Protein AF-A0A1G1M3R9-F1 (afdb_monomer)

pLDDT: mean 79.55, std 16.75, range [38.22, 95.38]

Mean predicted aligned error: 10.29 Å

Sequence (141 aa):
RGFTMVELLITIIILAVLAAIAIPGFSRTRLKNDASQAVTYLRAIRLAEKMHFAKNGVYLACANNAFIQADLETEIAGSPYTFVVTLVANVPVPATATAPAGTKPGFTITATRGAANNTITLDQDGVFATKGNQVIYQPAA

Structure (mmCIF, N/CA/C/O backbone):
data_AF-A0A1G1M3R9-F1
#
_entry.id   AF-A0A1G1M3R9-F1
#
loop_
_atom_site.group_PDB
_atom_site.id
_atom_site.type_symbol
_atom_site.label_atom_id
_atom_site.label_alt_id
_atom_site.label_comp_id
_atom_site.label_asym_id
_atom_site.label_entity_id
_atom_site.label_seq_id
_atom_site.pdbx_PDB_ins_code
_atom_site.Cartn_x
_atom_site.Cartn_y
_atom_site.Cartn_z
_atom_site.occupancy
_atom_site.B_iso_or_equiv
_atom_site.auth_seq_id
_atom_site.auth_comp_id
_atom_site.auth_asym_id
_atom_site.auth_atom_id
_atom_site.pdbx_PDB_model_num
ATOM 1 N N . ARG A 1 1 ? -34.838 30.139 32.751 1.00 57.12 1 ARG A N 1
ATOM 2 C CA . ARG A 1 1 ? -35.213 28.862 32.099 1.00 57.12 1 ARG A CA 1
ATOM 3 C C . ARG A 1 1 ? -33.915 28.132 31.823 1.00 57.12 1 ARG A C 1
ATOM 5 O O . ARG A 1 1 ? -33.158 28.596 30.986 1.00 57.12 1 ARG A O 1
ATOM 12 N N . GLY A 1 2 ? -33.602 27.136 32.643 1.00 69.88 2 GLY A N 1
ATOM 13 C CA . GLY A 1 2 ? -32.322 26.436 32.633 1.00 69.88 2 GLY A CA 1
ATOM 14 C C . GLY A 1 2 ? -32.569 2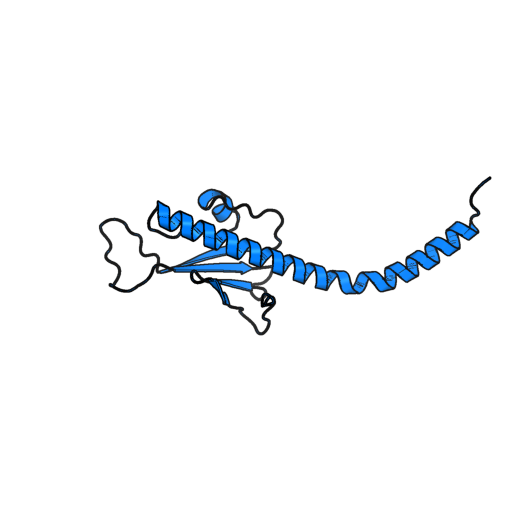4.938 32.572 1.00 69.88 2 GLY A C 1
ATOM 15 O O . GLY A 1 2 ? -33.566 24.466 33.115 1.00 69.88 2 GLY A O 1
ATOM 16 N N . PHE A 1 3 ? -31.681 24.245 31.871 1.00 75.19 3 PHE A N 1
ATOM 17 C CA . PHE A 1 3 ? -31.647 22.792 31.760 1.00 75.19 3 PHE A CA 1
ATOM 18 C C . PHE A 1 3 ? -31.538 22.171 33.156 1.00 75.19 3 PHE A C 1
ATOM 20 O O . PHE A 1 3 ? -30.791 22.678 33.999 1.00 75.19 3 PHE A O 1
ATOM 27 N N . THR A 1 4 ? -32.284 21.104 33.425 1.00 88.19 4 THR A N 1
ATOM 28 C CA . THR A 1 4 ? -32.194 20.434 34.724 1.00 88.19 4 THR A CA 1
ATOM 29 C C . THR A 1 4 ? -30.926 19.576 34.786 1.00 88.19 4 THR A C 1
ATOM 31 O O . THR A 1 4 ? -30.524 18.955 33.803 1.00 88.19 4 THR A O 1
ATOM 34 N N . MET A 1 5 ? -30.290 19.499 35.961 1.00 85.44 5 MET A N 1
ATOM 35 C CA . MET A 1 5 ? -29.145 18.598 36.198 1.00 85.44 5 MET A CA 1
ATOM 36 C C . MET A 1 5 ? -29.498 17.130 35.887 1.00 85.44 5 MET A C 1
ATOM 38 O O . MET A 1 5 ? -28.637 16.346 35.499 1.00 85.44 5 MET A O 1
ATOM 42 N N . VAL A 1 6 ? -30.778 16.767 36.025 1.00 90.38 6 VAL A N 1
ATOM 43 C CA . VAL A 1 6 ? -31.292 15.414 35.778 1.00 90.38 6 VAL A CA 1
ATOM 44 C C . VAL A 1 6 ? -31.400 15.105 34.284 1.00 90.38 6 VAL A C 1
ATOM 46 O O . VAL A 1 6 ? -31.049 13.999 33.876 1.00 90.38 6 VAL A O 1
ATOM 49 N N . GLU A 1 7 ? -31.807 16.067 33.449 1.00 89.00 7 GLU A N 1
ATOM 50 C CA . GLU A 1 7 ? -31.778 15.891 31.988 1.00 89.00 7 GLU A CA 1
ATOM 51 C C . GLU A 1 7 ? -30.359 15.629 31.485 1.00 89.00 7 GLU A C 1
ATOM 53 O O . GLU A 1 7 ? -30.146 14.751 30.643 1.00 89.00 7 GLU A O 1
ATOM 58 N N . LEU A 1 8 ? -29.371 16.347 32.027 1.00 88.06 8 LEU A 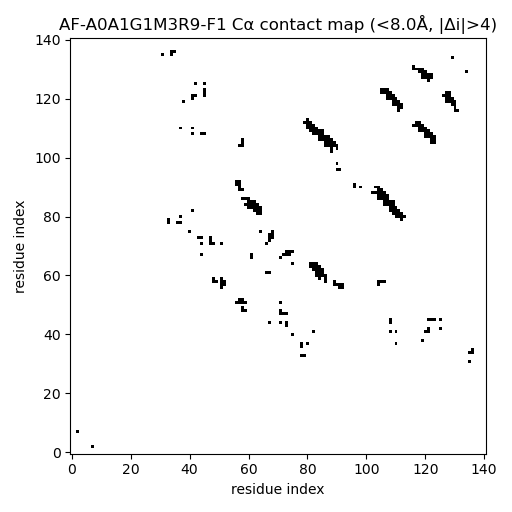N 1
ATOM 59 C CA . LEU A 1 8 ? -27.976 16.126 31.658 1.00 88.06 8 LEU A CA 1
ATOM 60 C C . LEU A 1 8 ? -27.459 14.760 32.140 1.00 88.06 8 LEU A C 1
ATOM 62 O O . LEU A 1 8 ? -26.652 14.137 31.461 1.00 88.06 8 LEU A O 1
ATOM 66 N N . LEU A 1 9 ? -27.950 14.262 33.276 1.00 90.38 9 LEU A N 1
ATOM 67 C CA . LEU A 1 9 ? -27.534 12.982 33.851 1.00 90.38 9 LEU A CA 1
ATOM 68 C C . LEU A 1 9 ? -28.066 11.778 33.059 1.00 90.38 9 LEU A C 1
ATOM 70 O O . LEU A 1 9 ? -27.334 10.823 32.810 1.00 90.38 9 LEU A O 1
ATOM 74 N N . ILE A 1 10 ? -29.319 11.822 32.608 1.00 92.62 10 ILE A N 1
ATOM 75 C CA . ILE A 1 10 ? -29.892 10.736 31.796 1.00 92.62 10 ILE A CA 1
ATOM 76 C C . ILE A 1 10 ? -29.261 10.719 30.399 1.00 92.62 10 ILE A C 1
ATOM 78 O O . ILE A 1 10 ? -28.958 9.651 29.866 1.00 92.62 10 ILE A O 1
ATOM 82 N N . THR A 1 11 ? -29.002 11.890 29.814 1.00 93.62 11 THR A N 1
ATOM 83 C CA . THR A 1 11 ? -28.380 11.983 28.484 1.00 93.62 11 THR A CA 1
ATOM 84 C C . THR A 1 11 ? -26.972 11.395 28.455 1.00 93.62 11 THR A C 1
ATOM 86 O O . THR A 1 11 ? -26.680 10.598 27.564 1.00 93.62 11 THR A O 1
ATOM 89 N N . ILE A 1 12 ? -26.115 11.688 29.439 1.00 93.56 12 ILE A N 1
ATOM 90 C CA . ILE A 1 12 ? -24.771 11.084 29.504 1.00 93.56 12 ILE A CA 1
ATOM 91 C C . ILE A 1 12 ? -24.812 9.569 29.740 1.00 93.56 12 ILE A C 1
ATOM 93 O O . ILE A 1 12 ? -23.978 8.855 29.187 1.00 93.56 12 ILE A O 1
ATOM 97 N N . ILE A 1 13 ? -25.800 9.058 30.487 1.00 95.19 13 ILE A N 1
ATOM 98 C CA . ILE A 1 13 ? -25.984 7.611 30.681 1.00 95.19 13 ILE A CA 1
ATOM 99 C C . ILE A 1 13 ? -26.320 6.933 29.351 1.00 95.19 13 ILE A C 1
ATOM 101 O O . ILE A 1 13 ? -25.692 5.940 28.987 1.00 95.19 13 ILE A O 1
ATOM 105 N N . ILE A 1 14 ? -27.274 7.480 28.596 1.00 94.44 14 ILE A N 1
ATOM 106 C CA . ILE A 1 14 ? -27.656 6.920 27.295 1.00 94.44 14 ILE A CA 1
ATOM 107 C C . ILE A 1 14 ? -26.483 7.018 26.306 1.00 94.44 14 ILE A C 1
ATOM 109 O O . ILE A 1 14 ? -26.189 6.044 25.613 1.00 94.44 14 ILE A O 1
ATOM 113 N N . LEU A 1 15 ? -25.752 8.140 26.281 1.00 93.69 15 LEU A N 1
ATOM 114 C CA . LEU A 1 15 ? -24.552 8.296 25.450 1.00 93.69 15 LEU A CA 1
ATOM 115 C C . LEU A 1 15 ? -23.461 7.272 25.802 1.00 93.69 15 LEU A C 1
ATOM 117 O O . LEU A 1 15 ? -22.829 6.734 24.893 1.00 93.69 15 LEU A O 1
ATOM 121 N N . ALA A 1 16 ? -23.269 6.950 27.085 1.00 93.62 16 ALA A N 1
ATOM 122 C CA . ALA A 1 16 ? -22.314 5.930 27.514 1.00 93.62 16 ALA A CA 1
ATOM 123 C C . ALA A 1 16 ? -22.694 4.526 27.008 1.00 93.62 16 ALA A C 1
ATOM 125 O O . ALA A 1 16 ? -21.831 3.793 26.521 1.00 93.62 16 ALA A O 1
ATOM 126 N N . VAL A 1 17 ? -23.984 4.169 27.053 1.00 93.75 17 VAL A N 1
ATOM 127 C CA . VAL A 1 17 ? -24.482 2.884 26.528 1.00 93.75 17 VAL A CA 1
ATOM 128 C C . VAL A 1 17 ? -24.314 2.805 25.008 1.00 93.75 17 VAL A C 1
ATOM 130 O O . VAL A 1 17 ? -23.831 1.796 24.493 1.00 93.75 17 VAL A O 1
ATOM 133 N N . LEU A 1 18 ? -24.645 3.878 24.280 1.00 92.75 18 LEU A N 1
ATOM 134 C CA . LEU A 1 18 ? -24.468 3.931 22.824 1.00 92.75 18 LEU A CA 1
ATOM 135 C C . LEU A 1 18 ? -22.988 3.837 22.422 1.00 92.75 18 LEU A C 1
ATOM 137 O O . LEU A 1 18 ? -22.646 3.102 21.493 1.00 92.75 18 LEU A O 1
ATOM 141 N N . ALA A 1 19 ? -22.099 4.529 23.141 1.00 88.44 19 ALA A N 1
ATOM 142 C CA . ALA A 1 19 ? -20.661 4.487 22.883 1.00 88.44 19 ALA A CA 1
ATOM 143 C C . ALA A 1 19 ? -20.075 3.080 23.094 1.00 88.44 19 ALA A C 1
ATOM 145 O O . ALA A 1 19 ? -19.269 2.625 22.281 1.00 88.44 19 ALA A O 1
ATOM 146 N N . ALA A 1 20 ? -20.517 2.361 24.133 1.00 87.56 20 ALA A N 1
ATOM 147 C CA . ALA A 1 20 ? -20.045 1.008 24.430 1.00 87.56 20 ALA A CA 1
ATOM 148 C C . ALA A 1 20 ? -20.342 0.002 23.299 1.00 87.56 20 ALA A C 1
ATOM 150 O O . ALA A 1 20 ? -19.511 -0.857 23.007 1.00 87.56 20 ALA A O 1
ATOM 151 N N . ILE A 1 21 ? -21.493 0.128 22.628 1.00 87.38 21 ILE A N 1
ATOM 152 C CA . ILE A 1 21 ? -21.895 -0.763 21.523 1.00 87.38 21 ILE A CA 1
ATOM 153 C C . ILE A 1 21 ? -21.191 -0.387 20.208 1.00 87.38 21 ILE A C 1
ATOM 155 O O . ILE A 1 21 ? -20.885 -1.260 19.396 1.00 87.38 21 ILE A O 1
ATOM 159 N N . ALA A 1 22 ? -20.913 0.900 19.983 1.00 79.44 22 ALA A N 1
ATOM 160 C CA . ALA A 1 22 ? -20.415 1.402 18.701 1.00 79.44 22 ALA A CA 1
ATOM 161 C C . ALA A 1 22 ? -18.899 1.206 18.476 1.00 79.44 22 ALA A C 1
ATOM 163 O O . ALA A 1 22 ? -18.459 0.997 17.344 1.00 79.44 22 ALA A O 1
ATOM 164 N N . ILE A 1 23 ? -18.079 1.260 19.529 1.00 79.31 23 ILE A N 1
ATOM 165 C CA . ILE A 1 23 ? -16.607 1.241 19.418 1.00 79.31 23 ILE A CA 1
ATOM 166 C C . ILE A 1 23 ? -15.985 -0.087 18.914 1.00 79.31 23 ILE A C 1
ATOM 168 O O . ILE A 1 23 ? -15.038 -0.010 18.120 1.00 79.31 23 ILE A O 1
ATOM 172 N N . PRO A 1 24 ? -16.435 -1.304 19.300 1.00 77.19 24 PRO A N 1
ATOM 173 C CA . PRO A 1 24 ? -15.655 -2.527 19.059 1.00 77.19 24 PRO A CA 1
ATOM 174 C C . PRO A 1 24 ? -15.419 -2.863 17.573 1.00 77.19 24 PRO A C 1
ATOM 176 O O . PRO A 1 24 ? -14.426 -3.514 17.243 1.00 77.19 24 PRO A O 1
ATOM 179 N N . GLY A 1 25 ? -16.275 -2.401 16.653 1.00 74.75 25 GLY A N 1
ATOM 180 C CA . GLY A 1 25 ? -16.149 -2.661 15.209 1.00 74.75 25 GLY A CA 1
ATOM 181 C C . GLY A 1 25 ? -15.218 -1.709 14.441 1.00 74.75 25 GLY A C 1
ATOM 182 O O . GLY A 1 25 ? -14.911 -1.941 13.266 1.00 74.75 25 GLY A O 1
ATOM 183 N N . PHE A 1 26 ? -14.753 -0.631 15.075 1.00 78.50 26 PHE A N 1
ATOM 184 C CA . PHE A 1 26 ? -14.054 0.450 14.379 1.00 78.50 26 PHE A CA 1
ATOM 185 C C . PHE A 1 26 ? -12.649 0.063 13.897 1.00 78.50 26 PHE A C 1
ATOM 187 O O . PHE A 1 26 ? -12.233 0.444 12.802 1.00 78.50 26 PHE A O 1
ATOM 194 N N . SER A 1 27 ? -11.929 -0.746 14.678 1.00 80.44 27 SER A N 1
ATOM 195 C CA . SER A 1 27 ? -10.552 -1.156 14.371 1.00 80.44 27 SER A CA 1
ATOM 196 C C . SER A 1 27 ? -10.467 -1.985 13.086 1.00 80.44 27 SER A C 1
ATOM 198 O O . SER A 1 27 ? -9.662 -1.683 12.208 1.00 80.44 27 SER A O 1
ATOM 200 N N . ARG A 1 28 ? -11.343 -2.984 12.923 1.00 80.19 28 ARG A N 1
ATOM 201 C CA . ARG A 1 28 ? -11.381 -3.850 11.730 1.00 80.19 28 ARG A CA 1
ATOM 202 C C . ARG A 1 28 ? -11.744 -3.075 10.467 1.00 80.19 28 ARG A C 1
ATOM 204 O O . ARG A 1 28 ? -11.132 -3.281 9.421 1.00 80.19 28 ARG A O 1
ATOM 211 N N . THR A 1 29 ? -12.701 -2.158 10.580 1.00 83.25 29 THR A N 1
ATOM 212 C CA . THR A 1 29 ? -13.125 -1.302 9.464 1.00 83.25 29 THR A CA 1
ATOM 213 C C . THR A 1 29 ? -11.987 -0.389 9.011 1.00 83.25 29 THR A C 1
ATOM 215 O O . THR A 1 29 ? -11.738 -0.278 7.813 1.00 83.25 29 THR A O 1
ATOM 218 N N . ARG A 1 30 ? -11.220 0.189 9.949 1.00 84.44 30 ARG A N 1
ATOM 219 C CA . ARG A 1 30 ? -10.015 0.960 9.607 1.00 84.44 30 ARG A CA 1
ATOM 220 C C . ARG A 1 30 ? -8.967 0.120 8.885 1.00 84.44 30 ARG A C 1
ATOM 222 O O . ARG A 1 30 ? -8.507 0.538 7.833 1.00 84.44 30 ARG A O 1
ATOM 229 N N . LEU A 1 31 ? -8.641 -1.075 9.387 1.00 83.19 31 LEU A N 1
ATOM 230 C CA . LEU A 1 31 ? -7.661 -1.954 8.731 1.00 83.19 31 LEU A CA 1
ATOM 231 C C . LEU A 1 31 ? -8.058 -2.281 7.282 1.00 83.19 31 LEU A C 1
ATOM 233 O O . LEU A 1 31 ? -7.207 -2.256 6.394 1.00 83.19 31 LEU A O 1
ATOM 237 N N . LYS A 1 32 ? -9.349 -2.542 7.036 1.00 83.38 32 LYS A N 1
ATOM 238 C CA . LYS A 1 32 ? -9.881 -2.785 5.689 1.00 83.38 32 LYS A CA 1
ATOM 239 C C . LYS A 1 32 ? -9.779 -1.545 4.796 1.00 83.38 32 LYS A C 1
ATOM 241 O O . LYS A 1 32 ? -9.388 -1.670 3.638 1.00 83.38 32 LYS A O 1
ATOM 246 N N . ASN A 1 33 ? -10.103 -0.367 5.326 1.00 85.88 33 ASN A N 1
ATOM 247 C CA . ASN A 1 33 ? -9.997 0.893 4.588 1.00 85.88 33 ASN A CA 1
ATOM 248 C C . ASN A 1 33 ? -8.541 1.199 4.216 1.00 85.88 33 ASN A C 1
ATOM 250 O O . ASN A 1 33 ? -8.265 1.538 3.068 1.00 85.88 33 ASN A O 1
ATOM 254 N N . ASP A 1 34 ? -7.609 1.000 5.148 1.00 86.88 34 ASP A N 1
ATOM 255 C CA . ASP A 1 34 ? -6.178 1.192 4.912 1.00 86.88 34 ASP A CA 1
ATOM 256 C C . ASP A 1 34 ? -5.654 0.221 3.838 1.00 86.88 34 ASP A C 1
ATOM 258 O O . ASP A 1 34 ? -4.887 0.613 2.962 1.00 86.88 34 ASP A O 1
ATOM 262 N N . ALA A 1 35 ? -6.089 -1.045 3.862 1.00 85.06 35 ALA A N 1
ATOM 263 C CA . ALA A 1 35 ? -5.724 -2.026 2.840 1.00 85.06 35 ALA A CA 1
ATOM 264 C C . ALA A 1 35 ? -6.310 -1.667 1.463 1.00 85.06 35 ALA A C 1
ATOM 266 O O . ALA A 1 35 ? -5.614 -1.753 0.452 1.00 85.06 35 ALA A O 1
ATOM 267 N N . SER A 1 36 ? -7.565 -1.203 1.414 1.00 87.25 36 SER A N 1
ATOM 268 C CA . SER A 1 36 ? -8.178 -0.698 0.179 1.00 87.25 36 SER A CA 1
ATOM 269 C C . SER A 1 36 ? -7.410 0.500 -0.379 1.00 87.25 36 SER A C 1
ATOM 271 O O . SER A 1 36 ? -7.217 0.597 -1.589 1.00 87.25 36 SER A O 1
ATOM 273 N N . GLN A 1 37 ? -6.962 1.407 0.491 1.00 89.69 37 GLN A N 1
ATOM 274 C CA . GLN A 1 37 ? -6.144 2.551 0.102 1.00 89.69 37 GLN A CA 1
ATOM 275 C C . GLN A 1 37 ? -4.794 2.088 -0.463 1.00 89.69 37 GLN A C 1
ATOM 277 O O . GLN A 1 37 ? -4.361 2.581 -1.503 1.00 89.69 37 GLN A O 1
ATOM 282 N N . ALA A 1 38 ? -4.154 1.101 0.171 1.00 90.25 38 ALA A N 1
ATOM 283 C CA . ALA A 1 38 ? -2.899 0.538 -0.314 1.00 90.25 38 ALA A CA 1
ATOM 284 C C . ALA A 1 38 ? -3.041 -0.069 -1.717 1.00 90.25 38 ALA A C 1
ATOM 286 O O . ALA A 1 38 ? -2.179 0.152 -2.561 1.00 90.25 38 ALA A O 1
ATOM 287 N N . VAL A 1 39 ? -4.146 -0.761 -2.007 1.00 90.50 39 VAL A N 1
ATOM 288 C CA . VAL A 1 39 ? -4.437 -1.286 -3.354 1.00 90.50 39 VAL A CA 1
ATOM 289 C C . VAL A 1 39 ? -4.548 -0.166 -4.393 1.00 90.50 39 VAL A C 1
ATOM 291 O O . VAL A 1 39 ? -4.047 -0.314 -5.509 1.00 90.50 39 VAL A O 1
ATOM 294 N N . THR A 1 40 ? -5.165 0.964 -4.040 1.00 92.75 40 THR A N 1
ATOM 295 C CA . THR A 1 40 ? -5.221 2.143 -4.916 1.00 92.75 40 THR A CA 1
ATOM 296 C C . THR A 1 40 ? -3.822 2.680 -5.211 1.00 92.75 40 THR A C 1
ATOM 298 O O . THR A 1 40 ? -3.492 2.887 -6.379 1.00 92.75 40 THR A O 1
ATOM 301 N N . TYR A 1 41 ? -2.972 2.823 -4.190 1.00 94.44 41 TYR A N 1
ATOM 302 C CA . TYR A 1 41 ? -1.589 3.267 -4.382 1.00 94.44 41 TYR A CA 1
ATOM 303 C C . TYR A 1 41 ? -0.758 2.270 -5.194 1.00 94.44 41 TYR A C 1
ATOM 305 O O . TYR A 1 41 ? -0.063 2.685 -6.112 1.00 94.44 41 TYR A O 1
ATOM 313 N N . LEU A 1 42 ? -0.887 0.960 -4.957 1.00 93.56 42 LEU A N 1
ATOM 314 C CA . LEU A 1 42 ? -0.216 -0.067 -5.765 1.00 93.56 42 LEU A CA 1
ATOM 315 C C . LEU A 1 42 ? -0.540 0.089 -7.259 1.00 93.56 42 LEU A C 1
ATOM 317 O O . LEU A 1 42 ? 0.353 0.024 -8.102 1.00 93.56 42 LEU A O 1
ATOM 321 N N . ARG A 1 43 ? -1.809 0.341 -7.601 1.00 94.25 43 ARG A N 1
ATOM 322 C CA . ARG A 1 43 ? -2.223 0.573 -8.994 1.00 94.25 43 ARG A CA 1
ATOM 323 C C . ARG A 1 43 ? -1.673 1.881 -9.560 1.00 94.25 43 ARG A C 1
ATOM 325 O O . ARG A 1 43 ? -1.271 1.888 -10.721 1.00 94.25 43 ARG A O 1
ATOM 332 N N . ALA A 1 44 ? -1.644 2.949 -8.764 1.00 95.38 44 ALA A N 1
ATOM 333 C CA . ALA A 1 44 ? -1.066 4.229 -9.169 1.00 95.38 44 ALA A CA 1
ATOM 334 C C . ALA A 1 44 ? 0.438 4.096 -9.460 1.00 95.38 44 ALA A C 1
ATOM 336 O O . ALA A 1 44 ? 0.885 4.478 -10.536 1.00 95.38 44 ALA A O 1
ATOM 337 N N . ILE A 1 45 ? 1.186 3.442 -8.569 1.00 95.38 45 ILE A N 1
ATOM 338 C CA . ILE A 1 45 ? 2.622 3.180 -8.739 1.00 95.38 45 ILE A CA 1
ATOM 339 C C . ILE A 1 45 ? 2.862 2.317 -9.982 1.00 95.38 45 ILE A C 1
ATOM 341 O O . ILE A 1 45 ? 3.730 2.622 -10.790 1.00 95.38 45 ILE A O 1
ATOM 345 N N . ARG A 1 46 ? 2.053 1.270 -10.201 1.00 94.62 46 ARG A N 1
ATOM 346 C CA . ARG A 1 46 ? 2.146 0.436 -11.411 1.00 94.62 46 ARG A CA 1
ATOM 347 C C . ARG A 1 46 ? 1.942 1.254 -12.686 1.00 94.62 46 ARG A C 1
ATOM 349 O O . ARG A 1 46 ? 2.602 0.995 -13.692 1.00 94.62 46 ARG A O 1
ATOM 356 N N . LEU A 1 47 ? 0.991 2.187 -12.679 1.00 95.19 47 LEU A N 1
ATOM 357 C CA . LEU A 1 47 ? 0.759 3.074 -13.814 1.00 95.19 47 LEU A CA 1
ATOM 358 C C . LEU A 1 47 ? 1.961 4.000 -14.036 1.00 95.19 47 LEU A C 1
ATOM 360 O O . LEU A 1 47 ? 2.420 4.109 -15.171 1.00 95.19 47 LEU A O 1
ATOM 364 N N . ALA A 1 48 ? 2.501 4.589 -12.969 1.00 95.00 48 ALA A N 1
ATOM 365 C CA . ALA A 1 48 ? 3.682 5.444 -13.030 1.00 95.00 48 ALA A CA 1
ATOM 366 C C . ALA A 1 48 ? 4.915 4.694 -13.560 1.00 95.00 48 ALA A C 1
ATOM 368 O O . ALA A 1 48 ? 5.581 5.185 -14.465 1.00 95.00 48 ALA A O 1
ATOM 369 N N . GLU A 1 49 ? 5.152 3.458 -13.114 1.00 92.81 49 GLU A N 1
ATOM 370 C CA . GLU A 1 49 ? 6.201 2.577 -13.652 1.00 92.81 49 GLU A CA 1
ATOM 371 C C . GLU A 1 49 ? 6.037 2.336 -15.158 1.00 92.81 49 GLU A C 1
ATOM 373 O O . GLU A 1 49 ? 6.994 2.415 -15.928 1.00 92.81 49 GLU A O 1
ATOM 378 N N . LYS A 1 50 ? 4.807 2.084 -15.623 1.00 91.25 50 LYS A N 1
ATOM 379 C CA . LYS A 1 50 ? 4.535 1.915 -17.059 1.00 91.25 50 LYS A CA 1
ATOM 380 C C . LYS A 1 50 ? 4.778 3.196 -17.853 1.00 91.25 50 LYS A C 1
ATOM 382 O O . LYS A 1 50 ? 5.305 3.121 -18.961 1.00 91.25 50 LYS A O 1
ATOM 387 N N . MET A 1 51 ? 4.414 4.352 -17.304 1.00 91.56 51 MET A N 1
ATOM 388 C CA . MET A 1 51 ? 4.692 5.652 -17.920 1.00 91.56 51 MET A CA 1
ATOM 389 C C . MET A 1 51 ? 6.198 5.935 -17.971 1.00 91.56 51 MET A C 1
ATOM 391 O O . MET A 1 51 ? 6.706 6.356 -19.010 1.00 91.56 51 MET A O 1
ATOM 395 N N . HIS A 1 52 ? 6.922 5.639 -16.891 1.00 90.12 52 HIS A N 1
ATOM 396 C CA . HIS A 1 52 ? 8.373 5.770 -16.825 1.00 90.12 52 HIS A CA 1
ATOM 397 C C . HIS A 1 52 ? 9.058 4.873 -17.862 1.00 90.12 52 HIS A C 1
ATOM 399 O O . HIS A 1 52 ? 9.902 5.345 -18.621 1.00 90.12 52 HIS A O 1
ATOM 405 N N . PHE A 1 53 ? 8.640 3.61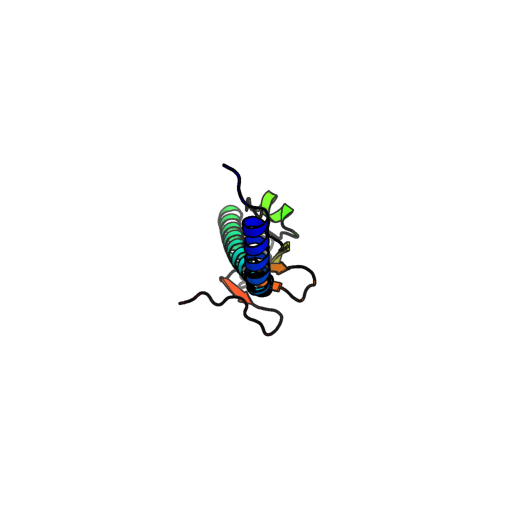1 -17.977 1.00 88.62 53 PHE A N 1
ATOM 406 C CA . PHE A 1 53 ? 9.154 2.695 -18.994 1.00 88.62 53 PHE A CA 1
ATOM 407 C C . PHE A 1 53 ? 8.870 3.184 -20.417 1.00 88.62 53 PHE A C 1
ATOM 409 O O . PHE A 1 53 ? 9.746 3.117 -21.273 1.00 88.62 53 PHE A O 1
ATOM 416 N N . ALA A 1 54 ? 7.678 3.727 -20.681 1.00 87.81 54 ALA A N 1
ATOM 417 C CA . ALA A 1 54 ? 7.353 4.288 -21.993 1.00 87.81 54 ALA A CA 1
ATOM 418 C C . ALA A 1 54 ? 8.252 5.482 -22.369 1.00 87.81 54 ALA A C 1
ATOM 420 O O . ALA A 1 54 ? 8.529 5.689 -23.549 1.00 87.81 54 ALA A O 1
ATOM 421 N N . LYS A 1 55 ? 8.721 6.251 -21.378 1.00 88.56 55 LYS A N 1
ATOM 422 C CA . LYS A 1 55 ? 9.601 7.413 -21.573 1.00 88.56 55 LYS A CA 1
ATOM 423 C C . LYS A 1 55 ? 11.083 7.035 -21.658 1.00 88.56 55 LYS A C 1
ATOM 425 O O . LYS A 1 55 ? 11.799 7.566 -22.498 1.00 88.56 55 LYS A O 1
ATOM 430 N N . ASN A 1 56 ? 11.535 6.143 -20.779 1.00 85.62 56 ASN A N 1
ATOM 431 C CA . ASN A 1 56 ? 12.955 5.892 -20.513 1.00 85.62 56 ASN A CA 1
ATOM 432 C C . ASN A 1 56 ? 13.416 4.482 -20.924 1.00 85.62 56 ASN A C 1
ATOM 434 O O . ASN A 1 56 ? 14.598 4.170 -20.823 1.00 85.62 56 ASN A O 1
ATOM 438 N N . GLY A 1 57 ? 12.500 3.612 -21.358 1.00 83.50 57 GLY A N 1
ATOM 439 C CA . GLY A 1 57 ? 12.790 2.237 -21.779 1.00 83.50 57 GLY A CA 1
ATOM 440 C C . GLY A 1 57 ? 13.160 1.276 -20.645 1.00 83.50 57 GLY A C 1
ATOM 441 O O . GLY A 1 57 ? 13.527 0.136 -20.918 1.00 83.50 57 GLY A O 1
ATOM 442 N N . VAL A 1 58 ? 13.085 1.721 -19.385 1.00 84.12 58 VAL A N 1
ATOM 443 C CA . VAL A 1 58 ? 13.450 0.946 -18.189 1.00 84.12 58 VAL A CA 1
ATOM 444 C C . VAL A 1 58 ? 12.469 1.207 -17.044 1.00 84.12 58 VAL A C 1
ATOM 446 O O . VAL A 1 58 ? 11.904 2.297 -16.937 1.00 84.12 58 VAL A O 1
ATOM 449 N N . TYR A 1 59 ? 12.256 0.200 -16.196 1.00 88.38 59 TYR A N 1
ATOM 450 C CA . TYR A 1 59 ? 11.521 0.346 -14.934 1.00 88.38 59 TYR A CA 1
ATOM 451 C C . TYR A 1 59 ? 12.450 0.857 -13.838 1.00 88.38 59 TYR A C 1
ATOM 453 O O . TYR A 1 59 ? 13.672 0.702 -13.934 1.00 88.38 59 TYR A O 1
ATOM 461 N N . LEU A 1 60 ? 11.874 1.450 -12.798 1.00 89.69 60 LEU A N 1
ATOM 462 C CA . LEU A 1 60 ? 12.638 2.018 -11.702 1.00 89.69 60 LEU A CA 1
ATOM 463 C C . LEU A 1 60 ? 12.559 1.132 -10.454 1.00 89.69 60 LEU A C 1
ATOM 465 O O . LEU A 1 60 ? 11.547 0.512 -10.144 1.00 89.69 60 LEU A O 1
ATOM 469 N N . ALA A 1 61 ? 13.669 1.034 -9.727 1.00 91.31 61 ALA A N 1
ATOM 470 C CA . ALA A 1 61 ? 13.660 0.450 -8.393 1.00 91.31 61 ALA A CA 1
ATOM 471 C C . ALA A 1 61 ? 13.459 1.571 -7.375 1.00 91.31 61 ALA A C 1
ATOM 473 O O . ALA A 1 61 ? 14.232 2.527 -7.350 1.00 91.31 61 ALA A O 1
ATOM 474 N N . CYS A 1 62 ? 12.481 1.421 -6.487 1.00 91.81 62 CYS A N 1
ATOM 475 C CA . CYS A 1 62 ? 12.226 2.385 -5.422 1.00 91.81 62 CYS A CA 1
ATOM 476 C C . CYS A 1 62 ? 12.251 1.667 -4.075 1.00 91.81 62 CYS A C 1
ATOM 478 O O . CYS A 1 62 ? 11.414 0.806 -3.805 1.00 91.81 62 CYS A O 1
ATOM 480 N N . ALA A 1 63 ? 13.196 2.028 -3.208 1.00 90.69 63 ALA A N 1
ATOM 481 C CA . ALA A 1 63 ? 13.383 1.347 -1.925 1.00 90.69 63 ALA A CA 1
ATOM 482 C C . ALA A 1 63 ? 12.357 1.744 -0.847 1.00 90.69 63 ALA A C 1
ATOM 484 O O . ALA A 1 63 ? 12.264 1.074 0.179 1.00 90.69 63 ALA A O 1
ATOM 485 N N . ASN A 1 64 ? 11.636 2.854 -1.030 1.00 92.25 64 ASN A N 1
ATOM 486 C CA . ASN A 1 64 ? 10.656 3.380 -0.079 1.00 92.25 64 ASN A CA 1
ATOM 487 C C . ASN A 1 64 ? 9.746 4.436 -0.744 1.00 92.25 64 ASN A C 1
ATOM 489 O O . ASN A 1 64 ? 9.971 4.840 -1.886 1.00 92.25 64 ASN A O 1
ATOM 493 N N . ASN A 1 65 ? 8.762 4.941 0.008 1.00 92.62 65 ASN A N 1
ATOM 494 C CA . ASN A 1 65 ? 7.805 5.950 -0.460 1.00 92.62 65 ASN A CA 1
ATOM 495 C C . ASN A 1 65 ? 8.453 7.281 -0.877 1.00 92.62 65 ASN A C 1
ATOM 497 O O . ASN A 1 65 ? 7.859 7.998 -1.676 1.00 92.62 65 ASN A O 1
ATOM 501 N N . ALA A 1 66 ? 9.615 7.654 -0.330 1.00 91.81 66 ALA A N 1
ATOM 502 C CA . ALA A 1 66 ? 10.273 8.908 -0.699 1.00 91.81 66 ALA A CA 1
ATOM 503 C C . ALA A 1 66 ? 10.836 8.828 -2.123 1.00 91.81 66 ALA A C 1
ATOM 505 O O . ALA A 1 66 ? 10.617 9.745 -2.906 1.00 91.81 66 ALA A O 1
ATOM 506 N N . PHE A 1 67 ? 11.461 7.701 -2.485 1.00 91.94 67 PHE A N 1
ATOM 507 C CA . PHE A 1 67 ? 11.902 7.453 -3.862 1.00 91.94 67 PHE A CA 1
ATOM 508 C C . PHE A 1 67 ? 10.724 7.377 -4.834 1.00 91.94 67 PHE A C 1
ATOM 510 O O . PHE A 1 67 ? 10.782 7.934 -5.920 1.00 91.94 67 PHE A O 1
ATOM 517 N N . ILE A 1 68 ? 9.606 6.770 -4.429 1.00 92.94 68 ILE A N 1
ATOM 518 C CA . ILE A 1 68 ? 8.408 6.727 -5.281 1.00 92.94 68 ILE A CA 1
ATOM 519 C C . ILE A 1 68 ? 7.854 8.137 -5.549 1.00 92.94 68 ILE A C 1
ATOM 521 O O . ILE A 1 68 ? 7.495 8.458 -6.678 1.00 92.94 68 ILE A O 1
ATOM 525 N N . GLN A 1 69 ? 7.801 8.997 -4.532 1.00 93.62 69 GLN A N 1
ATOM 526 C CA . GLN A 1 69 ? 7.308 10.369 -4.692 1.00 93.62 69 GLN A CA 1
ATOM 527 C C . GLN A 1 69 ? 8.269 11.244 -5.501 1.00 93.62 69 GLN A C 1
ATOM 529 O O . GLN A 1 69 ? 7.815 12.049 -6.306 1.00 93.62 69 GLN A O 1
ATOM 534 N N . ALA A 1 70 ? 9.579 11.084 -5.303 1.00 90.38 70 ALA A N 1
ATOM 535 C CA . ALA A 1 70 ? 10.587 11.880 -5.995 1.00 90.38 70 ALA A CA 1
ATOM 536 C C . ALA A 1 70 ? 10.787 11.446 -7.454 1.00 90.38 70 ALA A C 1
ATOM 538 O O . ALA A 1 70 ? 10.865 12.297 -8.334 1.00 90.38 70 ALA A O 1
ATOM 539 N N . ASP A 1 71 ? 10.854 10.138 -7.709 1.00 89.19 71 ASP A N 1
ATOM 540 C CA . ASP A 1 71 ? 11.317 9.612 -8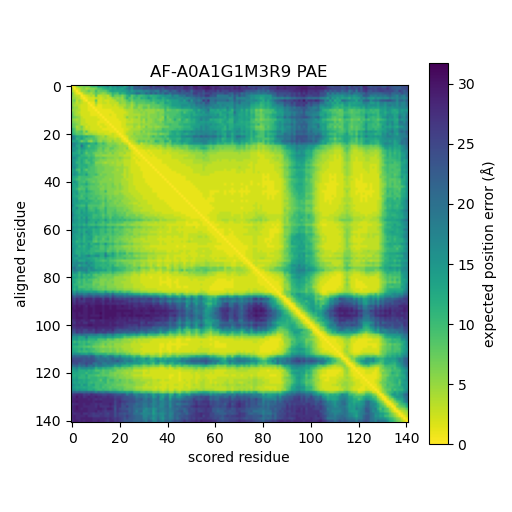.994 1.00 89.19 71 ASP A CA 1
ATOM 541 C C . ASP A 1 71 ? 10.171 9.135 -9.905 1.00 89.19 71 ASP A C 1
ATOM 543 O O . ASP A 1 71 ? 10.286 9.191 -11.130 1.00 89.19 71 ASP A O 1
ATOM 547 N N . LEU A 1 72 ? 9.054 8.675 -9.323 1.00 90.12 72 LEU A N 1
ATOM 548 C CA . LEU A 1 72 ? 7.837 8.289 -10.057 1.00 90.12 72 LEU A CA 1
ATOM 549 C C . LEU A 1 72 ? 6.726 9.342 -9.963 1.00 90.12 72 LEU A C 1
ATOM 551 O O . LEU A 1 72 ? 5.625 9.099 -10.462 1.00 90.12 72 LEU A O 1
ATOM 555 N N . GLU A 1 73 ? 6.982 10.472 -9.292 1.00 91.31 73 GLU A N 1
ATOM 556 C CA . GLU A 1 73 ? 6.042 11.593 -9.125 1.00 91.31 73 GLU A CA 1
ATOM 557 C C . GLU A 1 73 ? 4.657 11.144 -8.609 1.00 91.31 73 GLU A C 1
ATOM 559 O O . GLU A 1 73 ? 3.617 11.725 -8.923 1.00 91.31 73 GLU A O 1
ATOM 564 N N . THR A 1 74 ? 4.628 10.060 -7.826 1.00 91.50 74 THR A N 1
ATOM 565 C CA . THR A 1 74 ? 3.393 9.457 -7.318 1.00 91.50 74 THR A CA 1
ATOM 566 C C . THR A 1 74 ? 3.221 9.806 -5.851 1.00 91.50 74 THR A C 1
ATOM 568 O O . THR A 1 74 ? 3.951 9.301 -5.001 1.00 91.50 74 THR A O 1
ATOM 571 N N . GLU A 1 75 ? 2.227 10.638 -5.548 1.00 91.44 75 GLU A N 1
ATOM 572 C CA . GLU A 1 75 ? 1.939 11.070 -4.180 1.00 91.44 75 GLU A CA 1
ATOM 573 C C . GLU A 1 75 ? 1.399 9.912 -3.328 1.00 91.44 75 GLU A C 1
ATOM 575 O O . GLU A 1 75 ? 0.393 9.280 -3.666 1.00 91.44 75 GLU A O 1
ATOM 580 N N . ILE A 1 76 ? 2.050 9.652 -2.190 1.00 87.62 76 ILE A N 1
ATOM 581 C CA . ILE A 1 76 ? 1.653 8.614 -1.226 1.00 87.62 76 ILE A CA 1
ATOM 582 C C . ILE A 1 76 ? 1.614 9.238 0.171 1.00 87.62 76 ILE A C 1
ATOM 584 O O . ILE A 1 76 ? 2.391 8.897 1.067 1.00 87.62 76 ILE A O 1
ATOM 588 N N . ALA A 1 77 ? 0.687 10.175 0.361 1.00 83.62 77 ALA A N 1
ATOM 589 C CA . ALA A 1 77 ? 0.469 10.830 1.643 1.00 83.62 77 ALA A CA 1
ATOM 590 C C . ALA A 1 77 ? -0.454 10.011 2.560 1.00 83.62 77 ALA A C 1
ATOM 592 O O . ALA A 1 77 ? -1.463 9.435 2.135 1.00 83.62 77 ALA A O 1
ATOM 593 N N . GLY A 1 78 ? -0.116 9.976 3.853 1.00 83.00 78 GLY A N 1
ATOM 594 C CA . GLY A 1 78 ? -0.989 9.464 4.916 1.00 83.00 78 GLY A CA 1
ATOM 595 C C . GLY A 1 78 ? -1.245 7.952 4.913 1.00 83.00 78 GLY A C 1
ATOM 596 O O . GLY A 1 78 ? -2.058 7.483 5.707 1.00 83.00 78 GLY A O 1
ATOM 597 N N . SER A 1 79 ? -0.576 7.181 4.050 1.00 87.56 79 SER A N 1
ATOM 598 C CA . SER A 1 79 ? -0.702 5.723 4.059 1.00 87.56 79 SER A CA 1
ATOM 599 C C . SER A 1 79 ? 0.076 5.112 5.232 1.00 87.56 79 SER A C 1
ATOM 601 O O . SER A 1 79 ? 1.238 5.465 5.433 1.00 87.56 79 SER A O 1
ATOM 603 N N . PRO A 1 80 ? -0.493 4.143 5.973 1.00 88.50 80 PRO A N 1
ATOM 604 C CA . PRO A 1 80 ? 0.249 3.386 6.980 1.00 88.50 80 PRO A CA 1
ATOM 605 C C . PRO A 1 80 ? 1.149 2.290 6.373 1.00 88.50 80 PRO A C 1
ATOM 607 O O . PRO A 1 80 ? 1.711 1.488 7.119 1.00 88.50 80 PRO A O 1
ATOM 610 N N . TYR A 1 81 ? 1.238 2.206 5.040 1.00 90.62 81 TYR A N 1
ATOM 611 C CA . TYR A 1 81 ? 2.054 1.235 4.316 1.00 90.62 81 TYR A CA 1
ATOM 612 C C . TYR A 1 81 ? 3.350 1.862 3.794 1.00 90.62 81 TYR A C 1
ATOM 614 O O . TYR A 1 81 ? 3.361 2.974 3.259 1.00 90.62 81 TYR A O 1
ATOM 622 N N . THR A 1 82 ? 4.424 1.082 3.872 1.00 91.94 82 THR A N 1
ATOM 623 C CA . THR A 1 82 ? 5.661 1.324 3.130 1.00 91.94 82 THR A CA 1
ATOM 624 C C . THR A 1 82 ? 5.606 0.560 1.814 1.00 91.94 82 THR A C 1
ATOM 626 O O . THR A 1 82 ? 5.354 -0.646 1.817 1.00 91.94 82 THR A O 1
ATOM 629 N N . PHE A 1 83 ? 5.856 1.242 0.703 1.00 93.12 83 PHE A N 1
ATOM 630 C CA . PHE A 1 83 ? 5.863 0.674 -0.640 1.00 93.12 83 PHE A CA 1
ATOM 631 C C . PHE A 1 83 ? 7.298 0.547 -1.149 1.00 93.12 83 PHE A C 1
ATOM 633 O O . PHE A 1 83 ? 8.097 1.474 -1.017 1.00 93.12 83 PHE A O 1
ATOM 640 N N . VAL A 1 84 ? 7.609 -0.606 -1.736 1.00 91.88 84 VAL A N 1
ATOM 641 C CA . VAL A 1 84 ? 8.913 -0.913 -2.333 1.00 91.88 84 VAL A CA 1
ATOM 642 C C . VAL A 1 84 ? 8.693 -1.477 -3.727 1.00 91.88 84 VAL A C 1
ATOM 644 O O . VAL A 1 84 ? 7.929 -2.429 -3.879 1.00 91.88 84 VAL A O 1
ATOM 647 N N . VAL A 1 85 ? 9.376 -0.932 -4.729 1.00 92.50 85 VAL A N 1
ATOM 648 C CA . VAL A 1 85 ? 9.417 -1.483 -6.088 1.00 92.50 85 VAL A CA 1
ATOM 649 C C . VAL A 1 85 ? 10.712 -2.268 -6.249 1.00 92.50 85 VAL A C 1
ATOM 651 O O . VAL A 1 85 ? 11.806 -1.713 -6.157 1.00 92.50 85 VAL A O 1
ATOM 654 N N . THR A 1 86 ? 10.589 -3.577 -6.459 1.00 90.06 86 THR A N 1
ATOM 655 C CA . THR A 1 86 ? 11.712 -4.485 -6.717 1.00 90.06 86 THR A CA 1
ATOM 656 C C . THR A 1 86 ? 11.655 -4.960 -8.158 1.00 90.06 86 THR A C 1
ATOM 658 O O . THR A 1 86 ? 10.622 -5.440 -8.617 1.00 90.06 86 THR A O 1
ATOM 661 N N . LEU A 1 87 ? 12.768 -4.852 -8.874 1.00 88.06 87 LEU A N 1
ATOM 662 C CA . LEU A 1 87 ? 12.860 -5.284 -10.264 1.00 88.06 87 LEU A CA 1
ATOM 663 C C . LEU A 1 87 ? 13.085 -6.801 -10.320 1.00 88.06 87 LEU A C 1
ATOM 665 O O . LEU A 1 87 ? 13.954 -7.327 -9.630 1.00 88.06 87 LEU A O 1
ATOM 669 N N . VAL A 1 88 ? 12.292 -7.503 -11.131 1.00 75.50 88 VAL A N 1
ATOM 670 C CA . VAL A 1 88 ? 12.355 -8.972 -11.296 1.00 75.50 88 VAL A CA 1
ATOM 671 C C . VAL A 1 88 ? 13.315 -9.347 -12.429 1.00 75.50 88 VAL A C 1
ATOM 673 O O . VAL A 1 88 ? 13.990 -10.370 -12.380 1.00 75.50 88 VAL A O 1
ATOM 676 N N . ALA A 1 89 ? 13.439 -8.463 -13.416 1.00 66.81 89 ALA A N 1
ATOM 677 C CA . ALA A 1 89 ? 14.515 -8.445 -14.389 1.00 66.81 89 ALA A CA 1
ATOM 678 C C . ALA A 1 89 ? 14.671 -6.996 -14.847 1.00 66.81 89 ALA A C 1
ATOM 680 O O . ALA A 1 89 ? 13.846 -6.493 -15.611 1.00 66.81 89 ALA A O 1
ATOM 681 N N . ASN A 1 90 ? 15.692 -6.297 -14.353 1.00 52.53 90 ASN A N 1
ATOM 682 C CA . ASN A 1 90 ? 16.056 -5.029 -14.961 1.00 52.53 90 ASN A CA 1
ATOM 683 C C . ASN A 1 90 ? 16.889 -5.371 -16.193 1.00 52.53 90 ASN A C 1
ATOM 685 O O . ASN A 1 90 ? 18.050 -5.752 -16.062 1.00 52.53 90 ASN A O 1
ATOM 689 N N . VAL A 1 91 ? 16.292 -5.309 -17.380 1.00 51.25 91 VAL A N 1
ATOM 690 C CA . VAL A 1 91 ? 17.096 -5.125 -18.585 1.00 51.25 91 VAL A CA 1
ATOM 691 C C . VAL A 1 91 ? 17.294 -3.624 -18.655 1.00 51.25 91 VAL A C 1
ATOM 693 O O . VAL A 1 91 ? 16.355 -2.929 -19.048 1.00 51.25 91 VAL A O 1
ATOM 696 N N . PRO A 1 92 ? 18.448 -3.080 -18.229 1.00 47.25 92 PRO A N 1
ATOM 697 C CA . PRO A 1 92 ? 18.735 -1.729 -18.631 1.00 47.25 92 PRO A CA 1
ATOM 698 C C . PRO A 1 92 ? 18.751 -1.801 -20.165 1.00 47.25 92 PRO A C 1
ATOM 700 O O . PRO A 1 92 ? 19.410 -2.665 -20.746 1.00 47.25 92 PRO A O 1
ATOM 703 N N . VAL A 1 93 ? 17.999 -0.933 -20.829 1.00 48.88 93 VAL A N 1
ATOM 704 C CA . VAL A 1 93 ? 18.248 -0.642 -22.236 1.00 48.88 93 VAL A CA 1
ATOM 705 C C . VAL A 1 93 ? 19.212 0.546 -22.274 1.00 48.88 93 VAL A C 1
ATOM 707 O O . VAL A 1 93 ? 18.774 1.674 -22.474 1.00 48.88 93 VAL A O 1
ATOM 710 N N . PRO A 1 94 ? 20.533 0.373 -22.081 1.00 43.81 94 PRO A N 1
ATOM 711 C CA . PRO A 1 94 ? 21.490 1.135 -22.835 1.00 43.81 94 PRO A CA 1
ATOM 712 C C . PRO A 1 94 ? 21.810 0.328 -24.096 1.00 43.81 94 PRO A C 1
ATOM 714 O O . PRO A 1 94 ? 21.677 -0.895 -24.146 1.00 43.81 94 PRO A O 1
ATOM 717 N N . ALA A 1 95 ? 22.284 1.009 -25.123 1.00 48.31 95 ALA A N 1
ATOM 718 C CA . ALA A 1 95 ? 22.688 0.433 -26.397 1.00 48.31 95 ALA A CA 1
ATOM 719 C C . ALA A 1 95 ? 23.852 -0.601 -26.338 1.00 48.31 95 ALA A C 1
ATOM 721 O O . ALA A 1 95 ? 24.543 -0.761 -27.338 1.00 48.31 95 ALA A O 1
ATOM 722 N N . THR A 1 96 ? 24.119 -1.302 -25.225 1.00 45.19 96 THR A N 1
ATOM 723 C CA . THR A 1 96 ? 25.273 -2.219 -25.093 1.00 45.19 96 THR A CA 1
ATOM 724 C C . THR A 1 96 ? 25.104 -3.453 -24.188 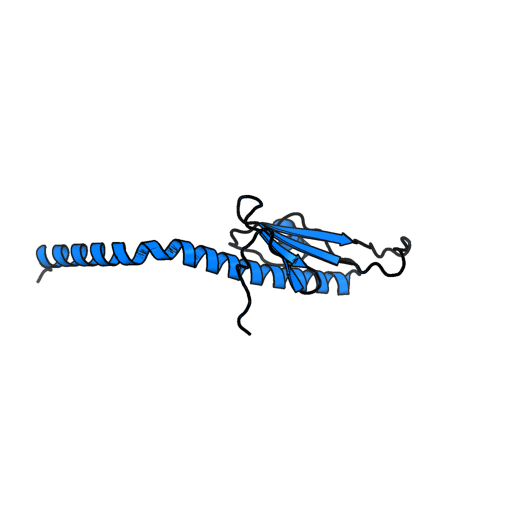1.00 45.19 96 THR A C 1
ATOM 726 O O . THR A 1 96 ? 26.044 -4.240 -24.109 1.00 45.19 96 THR A O 1
ATOM 729 N N . ALA A 1 97 ? 23.956 -3.706 -23.547 1.00 46.72 97 ALA A N 1
ATOM 730 C CA . ALA A 1 97 ? 23.751 -4.942 -22.774 1.00 46.72 97 ALA A CA 1
ATOM 731 C C . ALA A 1 97 ? 22.591 -5.764 -23.349 1.00 46.72 97 ALA A C 1
ATOM 733 O O . ALA A 1 97 ? 21.422 -5.522 -23.055 1.00 46.72 97 ALA A O 1
ATOM 734 N N . THR A 1 98 ? 22.914 -6.745 -24.190 1.00 45.03 98 THR A N 1
ATOM 735 C CA . THR A 1 98 ? 21.936 -7.684 -24.745 1.00 45.03 98 THR A CA 1
ATOM 736 C C . THR A 1 98 ? 21.434 -8.590 -23.622 1.00 45.03 98 THR A C 1
ATOM 738 O O . THR A 1 98 ? 22.125 -9.522 -23.209 1.00 45.03 98 THR A O 1
ATOM 741 N N . ALA A 1 99 ? 20.236 -8.332 -23.099 1.00 48.44 99 ALA A N 1
ATOM 742 C CA . ALA A 1 99 ? 19.542 -9.338 -22.306 1.00 48.44 99 ALA A CA 1
ATOM 743 C C . ALA A 1 99 ? 19.331 -10.606 -23.153 1.00 48.44 99 ALA A C 1
ATOM 745 O O . ALA A 1 99 ? 19.158 -10.492 -24.373 1.00 48.44 99 ALA A O 1
ATOM 746 N N . PRO A 1 100 ? 19.312 -11.807 -22.542 1.00 53.19 100 PRO A N 1
ATOM 747 C CA . PRO A 1 100 ? 18.880 -13.011 -23.235 1.00 53.19 100 PRO A CA 1
ATOM 748 C C . PRO A 1 100 ? 17.541 -12.737 -23.923 1.00 53.19 100 PRO A C 1
ATOM 750 O O . PRO A 1 100 ? 16.595 -12.257 -23.289 1.00 53.19 100 PRO A O 1
ATOM 753 N N . ALA A 1 101 ? 17.479 -12.987 -25.231 1.00 48.81 101 ALA A N 1
ATOM 754 C CA . ALA A 1 101 ? 16.275 -12.772 -26.016 1.00 48.81 101 ALA A CA 1
ATOM 755 C C . ALA A 1 101 ? 15.093 -13.499 -25.350 1.00 48.81 101 ALA A C 1
ATOM 757 O O . ALA A 1 101 ? 15.132 -14.713 -25.168 1.00 48.81 101 ALA A O 1
ATOM 758 N N . GLY A 1 102 ? 14.061 -12.747 -24.954 1.00 53.19 102 GLY A N 1
ATOM 759 C CA . GLY A 1 102 ? 12.845 -13.288 -24.336 1.00 53.19 102 GLY A CA 1
ATOM 760 C C . GLY A 1 102 ? 12.612 -12.929 -22.864 1.00 53.19 102 GLY A C 1
ATOM 761 O O . GLY A 1 102 ? 11.488 -13.111 -22.395 1.00 53.19 102 GLY A O 1
ATOM 762 N N . THR A 1 103 ? 13.588 -12.367 -22.139 1.00 60.34 103 THR A N 1
ATOM 763 C CA . THR A 1 103 ? 13.342 -11.870 -20.771 1.00 60.34 103 THR A CA 1
ATOM 764 C C . THR A 1 103 ? 12.610 -10.532 -20.824 1.00 60.34 103 THR A C 1
ATOM 766 O O . THR A 1 103 ? 13.180 -9.509 -21.201 1.00 60.34 103 THR A O 1
ATOM 769 N N . LYS A 1 104 ? 11.328 -10.531 -20.452 1.00 62.09 104 LYS A N 1
ATOM 770 C CA . LYS A 1 104 ? 10.538 -9.300 -20.343 1.00 62.09 104 LYS A CA 1
ATOM 771 C C . LYS A 1 104 ? 10.996 -8.507 -19.111 1.00 62.09 104 LYS A C 1
ATOM 773 O O . LYS A 1 104 ? 11.130 -9.112 -18.046 1.00 62.09 104 LYS A O 1
ATOM 778 N N . PRO A 1 105 ? 11.217 -7.185 -19.221 1.00 75.19 105 PRO A N 1
ATOM 779 C CA . PRO A 1 105 ? 11.449 -6.357 -18.048 1.00 75.19 105 PRO A CA 1
ATOM 780 C C . PRO A 1 105 ? 10.210 -6.407 -17.150 1.00 75.19 105 PRO A C 1
ATOM 782 O O . PRO A 1 105 ? 9.078 -6.432 -17.638 1.00 75.19 105 PRO A O 1
ATOM 785 N N . GLY A 1 106 ? 10.419 -6.456 -15.839 1.00 84.12 106 GLY A N 1
ATOM 786 C CA . GLY A 1 106 ? 9.330 -6.636 -14.884 1.00 84.12 106 GLY A CA 1
ATOM 787 C C . GLY A 1 106 ? 9.687 -6.142 -13.494 1.00 84.12 106 GLY A C 1
ATOM 788 O O . GLY A 1 106 ? 10.864 -6.013 -13.143 1.00 84.12 106 GLY A O 1
ATOM 789 N N . PHE A 1 107 ? 8.657 -5.880 -12.700 1.00 88.88 107 PHE A N 1
ATOM 790 C CA . PHE A 1 107 ? 8.779 -5.360 -11.348 1.00 88.88 107 PHE A CA 1
ATOM 791 C C . PHE A 1 107 ? 7.665 -5.911 -10.460 1.00 88.88 107 PHE A C 1
ATOM 793 O O . PHE A 1 107 ? 6.583 -6.276 -10.912 1.00 88.88 107 PHE A O 1
ATOM 800 N N . THR A 1 108 ? 7.927 -5.940 -9.162 1.00 90.19 108 THR A N 1
ATOM 801 C CA . THR A 1 108 ? 6.937 -6.219 -8.128 1.00 90.19 108 THR A CA 1
ATOM 802 C C . THR A 1 108 ? 6.910 -5.055 -7.158 1.00 90.19 108 THR A C 1
ATOM 804 O O . THR A 1 108 ? 7.945 -4.653 -6.627 1.00 90.19 108 THR A O 1
ATOM 807 N N . ILE A 1 109 ? 5.718 -4.531 -6.902 1.00 92.69 109 ILE A N 1
ATOM 808 C CA . ILE A 1 109 ? 5.480 -3.528 -5.872 1.00 92.69 109 ILE A CA 1
ATOM 809 C C . ILE A 1 109 ? 5.016 -4.264 -4.622 1.00 92.69 109 ILE A C 1
ATOM 811 O O . ILE A 1 109 ? 4.060 -5.032 -4.678 1.00 92.69 109 ILE A O 1
ATOM 815 N N . THR A 1 110 ? 5.674 -4.029 -3.494 1.00 91.75 110 THR A N 1
ATOM 816 C CA . THR A 1 110 ? 5.328 -4.609 -2.195 1.00 91.75 110 THR A CA 1
ATOM 817 C C . THR A 1 110 ? 4.893 -3.504 -1.248 1.00 91.75 110 THR A C 1
ATOM 819 O O . THR A 1 110 ? 5.699 -2.647 -0.898 1.00 91.75 110 THR A O 1
ATOM 822 N N . ALA A 1 111 ? 3.638 -3.534 -0.805 1.00 91.88 111 ALA A N 1
ATOM 823 C CA . ALA A 1 111 ? 3.136 -2.703 0.282 1.00 91.88 111 ALA A CA 1
ATOM 824 C C . ALA A 1 111 ? 3.237 -3.481 1.599 1.00 91.88 111 ALA A C 1
ATOM 826 O O . ALA A 1 111 ? 2.642 -4.549 1.719 1.00 91.88 111 ALA A O 1
ATOM 827 N N . THR A 1 112 ? 3.946 -2.950 2.594 1.00 90.31 112 THR A N 1
ATOM 828 C CA . THR A 1 112 ? 4.118 -3.569 3.919 1.00 90.31 112 THR A CA 1
ATOM 829 C C . THR A 1 112 ? 3.591 -2.649 5.009 1.00 90.31 112 THR A C 1
ATOM 831 O O . THR A 1 112 ? 3.985 -1.487 5.074 1.00 90.31 112 THR A O 1
ATOM 834 N N . ARG A 1 113 ? 2.739 -3.166 5.900 1.00 85.81 113 ARG A N 1
ATOM 835 C CA . ARG A 1 113 ? 2.288 -2.444 7.099 1.00 85.81 113 ARG A CA 1
ATOM 836 C C . ARG A 1 113 ? 2.808 -3.119 8.366 1.00 85.81 113 ARG A C 1
ATOM 838 O O . ARG A 1 113 ? 2.332 -4.190 8.734 1.00 85.81 113 ARG A O 1
ATOM 845 N N . GLY A 1 114 ? 3.718 -2.464 9.084 1.00 78.56 114 GLY A N 1
ATOM 846 C CA . GLY A 1 114 ? 4.327 -3.037 10.291 1.00 78.56 114 GLY A CA 1
ATOM 847 C C . GLY A 1 114 ? 5.249 -4.217 9.958 1.00 78.56 114 GLY A C 1
ATOM 848 O O . GLY A 1 114 ? 6.059 -4.118 9.043 1.00 78.56 114 GLY A O 1
ATOM 849 N N . ALA A 1 115 ? 5.157 -5.329 10.696 1.00 60.75 115 ALA A N 1
ATOM 850 C CA . ALA A 1 115 ? 5.977 -6.517 10.429 1.00 60.75 115 ALA A CA 1
ATOM 851 C C . ALA A 1 115 ? 5.691 -7.126 9.036 1.00 60.75 115 ALA A C 1
ATOM 853 O O . ALA A 1 115 ? 4.572 -7.047 8.530 1.00 60.75 115 ALA A O 1
ATOM 854 N N . ALA A 1 116 ? 6.683 -7.814 8.455 1.00 58.97 116 ALA A N 1
ATOM 855 C CA . ALA A 1 116 ? 6.696 -8.346 7.078 1.00 58.97 116 ALA A CA 1
ATOM 856 C C . ALA A 1 116 ? 5.568 -9.344 6.703 1.00 58.97 116 ALA A C 1
ATOM 858 O O . ALA A 1 116 ? 5.505 -9.818 5.569 1.00 58.97 116 ALA A O 1
ATOM 859 N N . ASN A 1 117 ? 4.670 -9.665 7.636 1.00 59.38 117 ASN A N 1
ATOM 860 C CA . ASN A 1 117 ? 3.577 -10.623 7.464 1.00 59.38 117 ASN A CA 1
ATOM 861 C C . ASN A 1 117 ? 2.261 -9.964 7.010 1.00 59.38 117 ASN A C 1
ATOM 863 O O . ASN A 1 117 ? 1.293 -10.671 6.757 1.00 59.38 117 ASN A O 1
ATOM 867 N N . ASN A 1 118 ? 2.208 -8.629 6.921 1.00 75.56 118 ASN A N 1
ATOM 868 C CA . ASN A 1 118 ? 1.043 -7.888 6.434 1.00 75.56 118 ASN A CA 1
ATOM 869 C C . ASN A 1 118 ? 1.397 -7.172 5.124 1.00 75.56 118 ASN A C 1
ATOM 871 O O . ASN A 1 118 ? 1.561 -5.947 5.079 1.00 75.56 118 ASN A O 1
ATOM 875 N N . THR A 1 119 ? 1.617 -7.984 4.087 1.00 83.06 119 THR A N 1
ATOM 876 C CA . THR A 1 119 ? 2.107 -7.545 2.780 1.00 83.06 119 THR A CA 1
ATOM 877 C C . THR A 1 119 ? 1.079 -7.763 1.681 1.00 83.06 119 THR A C 1
ATOM 879 O O . THR A 1 119 ? 0.409 -8.793 1.624 1.00 83.06 119 THR A O 1
ATOM 882 N N . ILE A 1 120 ? 0.969 -6.778 0.794 1.00 86.94 120 ILE A N 1
ATOM 883 C CA . ILE A 1 120 ? 0.200 -6.865 -0.447 1.00 86.94 120 ILE A CA 1
ATOM 884 C C . ILE A 1 120 ? 1.197 -6.636 -1.571 1.00 86.94 120 ILE A C 1
ATOM 886 O O . ILE A 1 120 ? 1.862 -5.598 -1.584 1.00 86.94 120 ILE A O 1
ATOM 890 N N . THR A 1 121 ? 1.320 -7.586 -2.493 1.00 88.81 121 THR A N 1
ATOM 891 C CA . THR A 1 121 ? 2.170 -7.404 -3.669 1.00 88.81 121 THR A CA 1
ATOM 892 C C . THR A 1 121 ? 1.332 -7.249 -4.926 1.00 88.81 121 THR A C 1
ATOM 894 O O . THR A 1 121 ? 0.247 -7.819 -5.038 1.00 88.81 121 THR A O 1
ATOM 897 N N . LEU A 1 122 ? 1.832 -6.444 -5.858 1.00 90.06 122 LEU A N 1
ATOM 898 C CA . LEU A 1 122 ? 1.278 -6.253 -7.192 1.00 90.06 122 LEU A CA 1
ATOM 899 C C . LEU A 1 122 ? 2.418 -6.356 -8.200 1.00 90.06 122 LEU A C 1
ATOM 901 O O . LEU A 1 122 ? 3.409 -5.636 -8.074 1.00 90.06 122 LEU A O 1
ATOM 905 N N . ASP A 1 123 ? 2.289 -7.235 -9.186 1.00 88.75 123 ASP A N 1
ATOM 906 C CA . ASP A 1 123 ? 3.274 -7.352 -10.264 1.00 88.75 123 ASP A CA 1
ATOM 907 C C . ASP A 1 123 ? 3.001 -6.382 -11.434 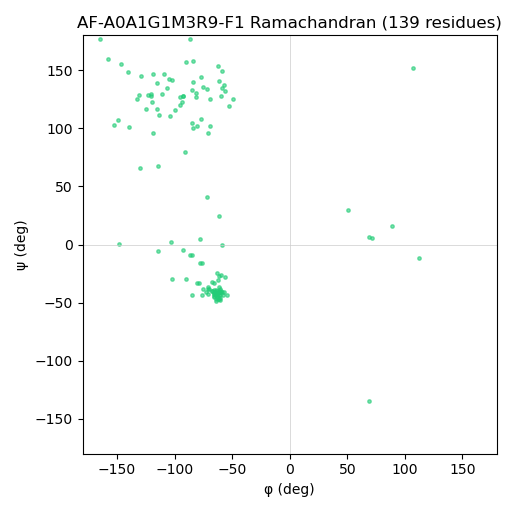1.00 88.75 123 ASP A C 1
ATOM 909 O O . ASP A 1 123 ? 1.997 -5.654 -11.474 1.00 88.75 123 ASP A O 1
ATOM 913 N N . GLN A 1 124 ? 3.899 -6.377 -12.425 1.00 86.25 124 GLN A N 1
ATOM 914 C CA . GLN A 1 124 ? 3.764 -5.552 -13.629 1.00 86.25 124 GLN A CA 1
ATOM 915 C C . GLN A 1 124 ? 2.485 -5.848 -14.441 1.00 86.25 124 GLN A C 1
ATOM 917 O O . GLN A 1 124 ? 1.937 -4.957 -15.110 1.00 86.25 124 GLN A O 1
ATOM 922 N N . ASP A 1 125 ? 1.950 -7.064 -14.347 1.00 85.81 125 ASP A N 1
ATOM 923 C CA . ASP A 1 125 ? 0.765 -7.535 -15.068 1.00 85.81 125 ASP A CA 1
ATOM 924 C C . ASP A 1 125 ? -0.539 -7.207 -14.325 1.00 85.81 125 ASP A C 1
ATOM 926 O O . ASP A 1 125 ? -1.614 -7.156 -14.928 1.00 85.81 125 ASP A O 1
ATOM 930 N N . GLY A 1 126 ? -0.430 -6.735 -13.084 1.00 85.81 126 GLY A N 1
ATOM 931 C CA . GLY A 1 126 ? -1.555 -6.322 -12.256 1.00 85.81 126 GLY A CA 1
ATOM 932 C C . GLY A 1 126 ? -2.133 -7.472 -11.439 1.00 85.81 126 GLY A C 1
ATOM 933 O O . GLY A 1 126 ? -3.248 -7.351 -10.929 1.00 85.81 126 GLY A O 1
ATOM 934 N N . VAL A 1 127 ? -1.388 -8.569 -11.323 1.00 86.88 127 VAL A N 1
ATOM 935 C CA . VAL A 1 127 ? -1.728 -9.710 -10.486 1.00 86.88 127 VAL A CA 1
ATOM 936 C C . VAL A 1 127 ? -1.324 -9.392 -9.055 1.00 86.88 127 VAL A C 1
ATOM 938 O O . VAL A 1 127 ? -0.188 -9.006 -8.769 1.00 86.88 127 VAL A O 1
ATOM 941 N N . PHE A 1 128 ? -2.281 -9.545 -8.144 1.00 84.38 128 PHE A N 1
ATOM 942 C CA . PHE A 1 128 ? -2.022 -9.430 -6.718 1.00 84.38 128 PHE A CA 1
ATOM 943 C C . PHE A 1 128 ? -1.530 -10.770 -6.180 1.00 84.38 128 PHE A C 1
ATOM 945 O O . PHE A 1 128 ? -2.162 -11.798 -6.424 1.00 84.38 128 PHE A O 1
ATOM 952 N N . ALA A 1 129 ? -0.452 -10.758 -5.400 1.00 74.38 129 ALA A N 1
ATOM 953 C CA . ALA A 1 129 ? -0.051 -11.905 -4.598 1.00 74.38 129 ALA A CA 1
ATOM 954 C C . ALA A 1 129 ? -0.056 -11.535 -3.108 1.00 74.38 129 ALA A C 1
ATOM 956 O O . ALA A 1 129 ? 0.181 -10.395 -2.703 1.00 74.38 129 ALA A O 1
ATOM 957 N N . THR A 1 130 ? -0.393 -12.511 -2.270 1.00 59.41 130 THR A N 1
ATOM 958 C CA . THR A 1 130 ? -0.428 -12.356 -0.813 1.00 59.41 130 THR A CA 1
ATOM 959 C C . THR A 1 130 ? 0.539 -13.346 -0.190 1.00 59.41 130 THR A C 1
ATOM 961 O O . THR A 1 130 ? 0.456 -14.547 -0.454 1.00 59.41 130 THR A O 1
ATOM 964 N N . LYS A 1 131 ? 1.449 -12.875 0.669 1.00 47.91 131 LYS A N 1
ATOM 965 C CA . LYS A 1 131 ? 2.230 -13.773 1.523 1.00 47.91 131 LYS A CA 1
ATOM 966 C C . LYS A 1 131 ? 1.396 -14.079 2.770 1.00 47.91 131 LYS A C 1
ATOM 968 O O . LYS A 1 131 ? 1.264 -13.236 3.649 1.00 47.91 131 LYS A O 1
ATOM 973 N N . GLY A 1 132 ? 0.825 -15.280 2.833 1.00 46.59 132 GLY A N 1
ATOM 974 C CA . GLY A 1 132 ? -0.077 -15.704 3.910 1.00 46.59 132 GLY A CA 1
ATOM 975 C C . GLY A 1 132 ? -1.539 -15.787 3.462 1.00 46.59 132 GLY A C 1
ATOM 976 O O . GLY A 1 132 ? -1.960 -15.118 2.524 1.00 46.59 132 GLY A O 1
ATOM 977 N N . ASN A 1 133 ? -2.299 -16.664 4.120 1.00 40.47 133 ASN A N 1
ATOM 978 C CA . ASN A 1 133 ? -3.619 -17.169 3.720 1.00 40.47 133 ASN A CA 1
ATOM 979 C C . ASN A 1 133 ? -4.780 -16.156 3.848 1.00 40.47 133 ASN A C 1
ATOM 981 O O . ASN A 1 133 ? -5.851 -16.512 4.335 1.00 40.47 133 ASN A O 1
ATOM 985 N N . GLN A 1 134 ? -4.596 -14.886 3.492 1.00 49.50 134 GLN A N 1
ATOM 986 C CA . GLN A 1 134 ? -5.661 -13.882 3.545 1.00 49.50 134 GLN A CA 1
ATOM 987 C C . GLN A 1 134 ? -5.586 -12.969 2.316 1.00 49.50 134 GLN A C 1
ATOM 989 O O . GLN A 1 134 ? -4.797 -12.028 2.261 1.00 49.50 134 GLN A O 1
ATOM 994 N N . VAL A 1 135 ? -6.454 -13.237 1.339 1.00 48.22 135 VAL A N 1
ATOM 995 C CA . VAL A 1 135 ? -6.785 -12.303 0.257 1.00 48.22 135 VAL A CA 1
ATOM 996 C C . VAL A 1 135 ? -7.605 -11.175 0.883 1.00 48.22 135 VAL A C 1
ATOM 998 O O . VAL A 1 135 ? -8.804 -11.322 1.102 1.00 48.22 135 VAL A O 1
ATOM 1001 N N . ILE A 1 136 ? -6.964 -10.060 1.246 1.00 53.06 136 ILE A N 1
ATOM 1002 C CA . ILE A 1 136 ? -7.668 -8.947 1.912 1.00 53.06 136 ILE A CA 1
ATOM 1003 C C . ILE A 1 136 ? -8.510 -8.129 0.914 1.00 53.06 136 ILE A C 1
ATOM 1005 O O . ILE A 1 136 ? -9.423 -7.421 1.331 1.00 53.06 136 ILE A O 1
ATOM 1009 N N . TYR A 1 137 ? -8.294 -8.265 -0.401 1.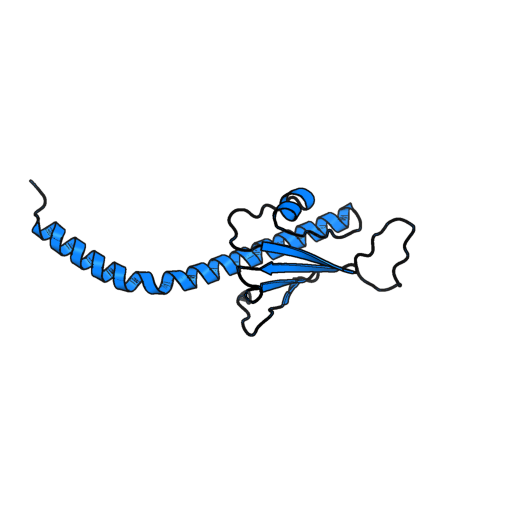00 47.84 137 TYR A N 1
ATOM 1010 C CA . TYR A 1 137 ? -9.120 -7.585 -1.401 1.00 47.84 137 TYR A CA 1
ATOM 1011 C C . TYR A 1 137 ? -9.235 -8.377 -2.711 1.00 47.84 137 TYR A C 1
ATOM 1013 O O . TYR A 1 137 ? -8.309 -8.408 -3.517 1.00 47.84 137 TYR A O 1
ATOM 1021 N N . GLN A 1 138 ? -10.408 -8.966 -2.947 1.00 46.38 138 GLN A N 1
ATOM 1022 C CA . GLN A 1 138 ? -10.907 -9.266 -4.289 1.00 46.38 138 GLN A CA 1
ATOM 1023 C C . GLN A 1 138 ? -11.823 -8.088 -4.664 1.00 46.38 138 GLN A C 1
ATOM 1025 O O . GLN A 1 138 ? -12.767 -7.826 -3.911 1.00 46.38 138 GLN A O 1
ATOM 1030 N N . PRO A 1 139 ? -11.566 -7.317 -5.740 1.00 38.22 139 PRO A N 1
ATOM 1031 C CA . PRO A 1 139 ? -12.562 -6.358 -6.203 1.00 38.22 139 PRO A CA 1
ATOM 1032 C C . PRO A 1 139 ? -13.842 -7.131 -6.543 1.00 38.22 139 PRO A C 1
ATOM 1034 O O . PRO A 1 139 ? -13.768 -8.202 -7.149 1.00 38.22 139 PRO A O 1
ATOM 1037 N N . ALA A 1 140 ? -14.993 -6.621 -6.102 1.00 43.94 140 ALA A N 1
ATOM 1038 C CA . ALA A 1 140 ? -16.274 -7.139 -6.563 1.00 43.94 140 ALA A CA 1
ATOM 1039 C C . ALA A 1 140 ? -16.300 -7.046 -8.096 1.00 43.94 140 ALA A C 1
ATOM 1041 O O . ALA A 1 140 ? -15.884 -6.022 -8.645 1.00 43.94 140 ALA A O 1
ATOM 1042 N N . ALA A 1 141 ? -16.692 -8.151 -8.734 1.00 38.59 141 ALA A N 1
ATOM 1043 C CA . ALA A 1 141 ? -16.918 -8.225 -10.173 1.00 38.59 141 ALA A CA 1
ATOM 1044 C C . ALA A 1 141 ? -17.994 -7.225 -10.614 1.00 38.59 141 ALA A C 1
ATOM 1046 O O . ALA A 1 141 ? -18.928 -6.985 -9.811 1.00 38.59 141 ALA A O 1
#

Solvent-accessible surface area (backbone atoms only — not comparable to full-atom values): 8465 Å² total; per-residue (Å²): 143,76,86,53,74,63,62,57,52,55,50,53,52,54,50,51,56,54,50,67,72,61,55,80,61,50,64,64,54,48,56,53,51,53,51,54,50,49,54,54,49,54,52,50,51,53,51,34,40,52,52,44,24,74,75,64,61,34,74,71,73,20,89,32,57,67,46,34,34,71,76,50,69,43,86,77,80,93,60,80,53,48,39,29,35,44,62,77,35,77,52,62,67,56,102,80,58,84,62,68,89,84,74,69,71,39,39,36,37,38,36,33,41,81,63,88,71,46,38,47,32,36,38,76,87,67,52,74,50,58,66,62,101,59,85,88,75,75,79,82,131

Foldseek 3Di:
DDDDPVVVVVVVVVVVVVVVVPPPCPVVVVVLVLVVVVLVLLVQLLVLQVVCCVVQVWGDWDQWPVCCCPPSVRDDPPRLWTKTKAKPDTPRPDPPDDDDPPDDTWIKIWIDHPDPQRIWIAINVGDIDHDDDDPSDDDDD

Radius of gyration: 23.16 Å; Cα contacts (8 Å, |Δi|>4): 172; chains: 1; bounding box: 60×46×63 Å

Secondary structure (DSSP, 8-state):
----HHHHHHHHHHHHHHHHHHGGGHHHHHHHHHHHHHHHHHHHHHHHHHHHHHHHSS---BSSHHHHHHHS-----S-S-EEEEEEEE----STT--PPTT---EEEEEEE-SSTTSEEEEETT--EEESSS----PPP-

=== Feature glossary ===
Legend for the data blocks above and below:

— What the protein is —

Sequence gives the chain of amino acids in standard one-letter code (A=alanine, C=cysteine, …, Y=tyrosine), read N→C. It is the only feature that is directly encoded by the gene; all structural features are derived from the folded form of this sequence.

The annotation block draws on four external resources. InterPro: which protein families and domains the sequence belongs to. GO: standardized terms for what the protein does, what process it participates in, and where in the cell it acts. CATH: which structural fold it has in the CATH hierarchy. Organism: the species of origin.

— Where its atoms are —

Atomi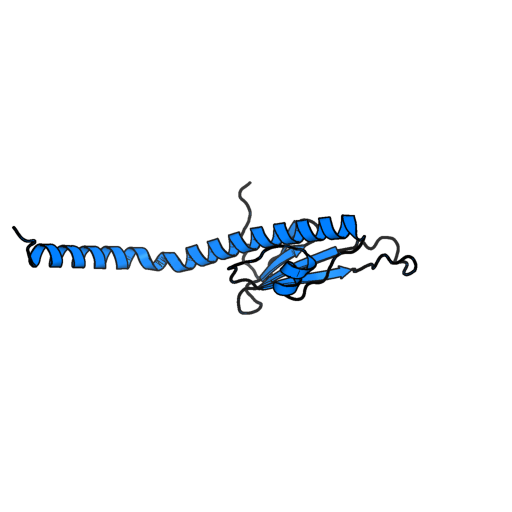c coordinates in PDBx/mmCIF format — the same representation the Protein Data Bank distributes. Each line of the _atom_site loop places one backbone atom in Cartesian space (units: ångströms, origin: arbitrary).

Six rendered views show the 3D structure from the faces of a cube — i.e. along ±x, ±y, ±z. Rendering representation is drawn randomly per protein from cartoon (secondary-structure ribbons), sticks (backbone bonds), or molecular surface; coloring is either N→C rainbow (blue at the N-terminus through red at the C-terminus) or one color per chain.

— Local backbone conformation —

DSSP 8-state secondary structure assigns each residue one of H (α-helix), G (3₁₀-helix), I (π-helix), E (extended β-strand), B (isolated β-bridge), T (hydrogen-bonded turn), S (bend), or '-' (coil). The assignment is computed from backbone hydrogen-bond geometry via the Kabsch–Sander algorithm.

P-SEA three-state annotation labels each residue as helix, strand, or coil based purely on the geometry of the Cα trace. It serves as a fallback when the full backbone (and thus DSSP) is unavailable.

φ (phi) and ψ (psi) are the two rotatable backbone dihedrals per residue: φ is the C(i-1)–N–Cα–C torsion, ψ is the N–Cα–C–N(i+1) torsion, both in degrees on (−180°, 180°]. α-helical residues cluster near (−60°, −45°); β-strand residues near (−120°, +130°). A Ramachandran plot is simply a scatter of (φ, ψ) for every residue.

— Global shape and packing —

Radius of gyration (Rg) is the root-mean-square distance of Cα atoms from their centroid — a single number for overall size and compactness. A globular domain of N residues has Rg ≈ 2.2·N^0.38 Å; an extended or disordered chain has a much larger Rg. The Cα contact count is the number of residue pairs whose Cα atoms are within 8 Å and are more than four positions apart in sequence — a standard proxy for tertiary packing density. The bounding box is the smallest axis-aligned box enclosing all Cα atoms.

Accessible surface area quantifies burial. A residue with SASA near zero is packed into the hydrophobic core; one with SASA >100 Å² sits on the surface. Computed here via the Shrake–Rupley numerical algorithm with a 1.4 Å probe.

The contact map is a binary N×N matrix image: pixel (i, j) is dark where Cα_i and Cα_j are within 8 Å and |i−j|>4. Because the |i−j|>4 filter removes local helical contacts, off-diagonal stripes parallel to the main diagonal indicate parallel β-sheets; stripes perpendicular to it indicate antiparallel β-sheets. The Ramachandran plot scatters every residue's (φ, ψ) pair against the sterically allowed regions. The PAE heatmap renders the predicted-aligned-error matrix.

— Structural neighborhood —

A 3Di character summarizes, for each residue, the relative orientation of the Cα frame of its nearest spatial neighbor. Because it encodes fold topology rather than chemistry, 3Di alignments detect remote structural similarity that sequence alignment misses.

Structural nearest neighbors (via Foldseek easy-search vs the PDB). Reported per hit: target PDB id, E-value, and alignment TM-score. A TM-score above ~0.5 is the conventional threshold for 'same fold'.

— Confidence and disorder —

For AlphaFold models, the B-factor field carries pLDDT — the model's own estimate 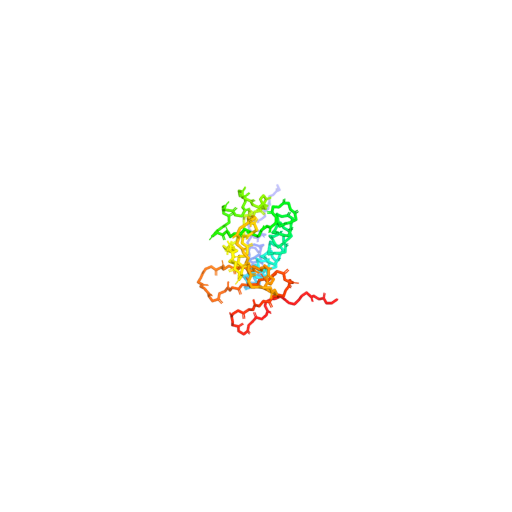of local accuracy on a 0–100 scale. Regions with pLDDT<50 should be treated as essentially unmodeled; they often correspond to intrinsically disordered segments.

B-factor (Debye–Waller factor) reflects atomic displacement in the crystal lattice. It is an experimental observable (units Å²), not a prediction; low values mean the atom is pinned down, high values mean it moves or is heterogeneous across the crystal.

Predicted Aligned Error (PAE) is an AlphaFold confidence matrix: entry (i, j) is the expected error in the position of residue j, in ångströms, when the prediction is superimposed on the true structure at residue i. Low PAE within a block of residues means that block is internally rigid and well-predicted; high PAE between two blocks means their relative placement is uncertain even if each block individually is confident.